Protein AF-A0A1Q3SX29-F1 (afdb_monomer)

Structure (mmCIF, N/CA/C/O backbone):
data_AF-A0A1Q3SX29-F1
#
_entry.id   AF-A0A1Q3SX29-F1
#
loop_
_atom_site.group_PDB
_atom_site.id
_atom_site.type_symbol
_atom_site.label_atom_id
_atom_site.label_alt_id
_atom_site.label_comp_id
_atom_site.label_asym_id
_atom_site.label_entity_id
_atom_site.label_seq_id
_atom_site.pdbx_PDB_ins_code
_atom_site.Cartn_x
_atom_site.Cartn_y
_atom_site.Cartn_z
_atom_site.occupancy
_atom_site.B_iso_or_equiv
_atom_site.auth_seq_id
_atom_site.auth_comp_id
_atom_site.auth_asym_id
_atom_site.auth_atom_id
_atom_site.pdbx_PDB_model_num
ATOM 1 N N . MET A 1 1 ? -5.764 8.024 -3.941 1.00 93.50 1 MET A N 1
ATOM 2 C CA . MET A 1 1 ? -5.437 6.622 -4.250 1.00 93.50 1 MET A CA 1
ATOM 3 C C . MET A 1 1 ? -5.206 6.488 -5.747 1.00 93.50 1 MET A C 1
ATOM 5 O O . MET A 1 1 ? -5.879 7.171 -6.509 1.00 93.50 1 MET A O 1
ATOM 9 N N . ASN A 1 2 ? -4.291 5.621 -6.185 1.00 95.38 2 ASN A N 1
ATOM 10 C CA . ASN A 1 2 ? -4.089 5.266 -7.591 1.00 95.38 2 ASN A CA 1
ATOM 11 C C . ASN A 1 2 ? -3.713 3.782 -7.765 1.00 95.38 2 ASN A C 1
ATOM 13 O O . ASN A 1 2 ? -3.384 3.091 -6.798 1.00 95.38 2 ASN A O 1
ATOM 17 N N . LEU A 1 3 ? -3.697 3.306 -9.015 1.00 95.75 3 LEU A N 1
ATOM 18 C CA . LEU A 1 3 ? -3.400 1.906 -9.347 1.00 95.75 3 LEU A CA 1
ATOM 19 C C . LEU A 1 3 ? -2.008 1.453 -8.877 1.00 95.75 3 LEU A C 1
ATOM 21 O O . LEU A 1 3 ? -1.835 0.300 -8.498 1.00 95.75 3 LEU A O 1
ATOM 25 N N . SER A 1 4 ? -1.010 2.344 -8.851 1.00 95.69 4 SER A N 1
ATOM 26 C CA . SER A 1 4 ? 0.333 2.010 -8.349 1.00 95.69 4 SER A CA 1
ATOM 27 C C . SER A 1 4 ? 0.335 1.739 -6.841 1.00 95.69 4 SER A C 1
ATOM 29 O O . SER A 1 4 ? 1.072 0.871 -6.373 1.00 95.69 4 SER A O 1
ATOM 31 N N . GLN A 1 5 ? -0.473 2.470 -6.069 1.00 97.06 5 GLN A N 1
ATOM 32 C CA . GLN A 1 5 ? -0.650 2.215 -4.638 1.00 97.06 5 GLN A CA 1
ATOM 33 C C . GLN A 1 5 ? -1.373 0.887 -4.404 1.00 97.06 5 GLN A C 1
ATOM 35 O O . GLN A 1 5 ? -0.908 0.103 -3.585 1.00 97.06 5 GLN A O 1
ATOM 40 N N . MET A 1 6 ? -2.435 0.601 -5.164 1.00 97.75 6 MET A N 1
ATOM 41 C CA . MET A 1 6 ? -3.185 -0.659 -5.059 1.00 97.75 6 MET A CA 1
ATOM 42 C C . MET A 1 6 ? -2.310 -1.871 -5.390 1.00 97.75 6 MET A C 1
ATOM 44 O O . MET A 1 6 ? -2.265 -2.822 -4.617 1.00 97.75 6 MET A O 1
ATOM 48 N N . ARG A 1 7 ? -1.539 -1.814 -6.486 1.00 97.19 7 ARG A N 1
ATOM 49 C CA . ARG A 1 7 ? -0.591 -2.885 -6.840 1.00 97.19 7 ARG A CA 1
ATOM 50 C C . ARG A 1 7 ? 0.448 -3.100 -5.744 1.00 97.19 7 ARG A C 1
ATOM 52 O O . ARG A 1 7 ? 0.713 -4.234 -5.377 1.00 97.19 7 ARG A O 1
ATOM 59 N N . MET A 1 8 ? 1.007 -2.022 -5.189 1.00 97.81 8 MET A N 1
ATOM 60 C CA . MET A 1 8 ? 1.980 -2.152 -4.105 1.00 97.81 8 MET A CA 1
ATOM 61 C C . MET A 1 8 ? 1.368 -2.742 -2.832 1.00 97.81 8 MET A C 1
ATOM 63 O O . MET A 1 8 ? 2.016 -3.551 -2.182 1.00 97.81 8 MET A O 1
ATOM 67 N 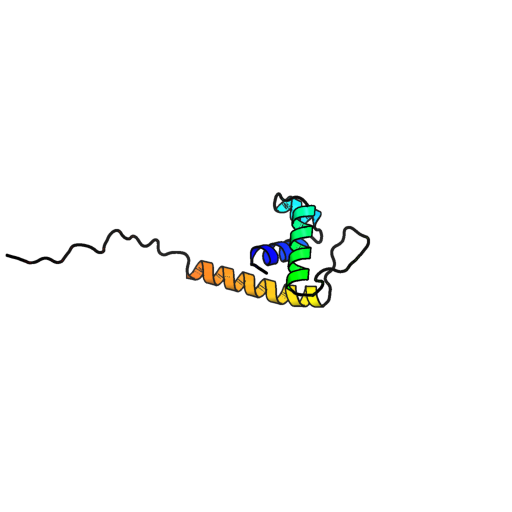N . PHE A 1 9 ? 0.127 -2.386 -2.499 1.00 98.19 9 PHE A N 1
ATOM 68 C CA . PHE A 1 9 ? -0.599 -2.999 -1.390 1.00 98.19 9 PHE A CA 1
ATOM 69 C C . PHE A 1 9 ? -0.758 -4.516 -1.592 1.00 98.19 9 PHE A C 1
ATOM 71 O O . PHE A 1 9 ? -0.377 -5.279 -0.707 1.00 98.19 9 PHE A O 1
ATOM 78 N N . LEU A 1 10 ? -1.208 -4.961 -2.774 1.00 97.88 10 LEU A N 1
ATOM 79 C CA . LEU A 1 10 ? -1.302 -6.390 -3.113 1.00 97.88 10 LEU A CA 1
ATOM 80 C C . LEU A 1 10 ? 0.046 -7.109 -2.972 1.00 97.88 10 LEU A C 1
ATOM 82 O O . LEU A 1 10 ? 0.101 -8.216 -2.447 1.00 97.88 10 LEU A O 1
ATOM 86 N N . GLU A 1 11 ? 1.137 -6.485 -3.411 1.00 97.38 11 GLU A N 1
ATOM 87 C CA . GLU A 1 11 ? 2.475 -7.074 -3.316 1.00 97.38 11 GLU A CA 1
ATOM 88 C C . GLU A 1 11 ? 2.949 -7.181 -1.859 1.00 97.38 11 GLU A C 1
ATOM 90 O O . GLU A 1 11 ? 3.505 -8.204 -1.465 1.00 97.38 11 GLU A O 1
ATOM 95 N N . VAL A 1 12 ? 2.668 -6.178 -1.023 1.00 96.56 12 VAL A N 1
ATOM 96 C CA . VAL A 1 12 ? 2.951 -6.239 0.422 1.00 96.56 12 VAL A CA 1
ATOM 97 C C . VAL A 1 12 ? 2.170 -7.370 1.091 1.00 96.56 12 VAL A C 1
ATOM 99 O O . VAL A 1 12 ? 2.752 -8.112 1.882 1.00 96.56 12 VAL A O 1
ATOM 102 N N . VAL A 1 13 ? 0.892 -7.546 0.744 1.00 96.50 13 VAL A N 1
ATOM 103 C CA . VAL A 1 13 ? 0.067 -8.663 1.233 1.00 96.50 13 VAL A CA 1
ATOM 104 C C . VAL A 1 13 ? 0.630 -10.002 0.761 1.00 96.50 13 VAL A C 1
ATOM 106 O O . VAL A 1 13 ? 0.812 -10.911 1.566 1.00 96.50 13 VAL A O 1
ATOM 109 N N . ARG A 1 14 ? 0.973 -10.113 -0.527 1.00 95.94 14 ARG A N 1
ATOM 110 C CA . ARG A 1 14 ? 1.501 -11.334 -1.146 1.00 95.94 14 ARG A CA 1
ATOM 111 C C . ARG A 1 14 ? 2.791 -11.820 -0.491 1.00 95.94 14 ARG A C 1
ATOM 113 O O . ARG A 1 14 ? 2.948 -13.021 -0.289 1.00 95.94 14 ARG A O 1
ATOM 120 N N . TYR A 1 15 ? 3.719 -10.914 -0.188 1.00 94.75 15 TYR A N 1
ATOM 121 C CA . TYR A 1 15 ? 4.987 -11.278 0.453 1.00 94.75 15 TYR A CA 1
ATOM 122 C C . TYR A 1 15 ? 4.918 -11.287 1.984 1.00 94.75 15 TYR A C 1
ATOM 124 O O . TYR A 1 15 ? 5.862 -11.741 2.627 1.00 94.75 15 TYR A O 1
ATOM 132 N N . GLY A 1 16 ? 3.851 -10.751 2.584 1.00 93.00 16 GLY A N 1
ATOM 133 C CA . GLY A 1 16 ? 3.707 -10.629 4.037 1.00 93.00 16 GLY A CA 1
ATOM 134 C C . GLY A 1 16 ? 4.756 -9.727 4.703 1.00 93.00 16 GLY A C 1
ATOM 135 O O . GLY A 1 16 ? 4.925 -9.780 5.921 1.00 93.00 16 GLY A O 1
ATOM 136 N N . SER A 1 17 ? 5.484 -8.921 3.922 1.00 92.06 17 SER A N 1
ATOM 137 C CA . SER A 1 17 ? 6.599 -8.093 4.389 1.00 92.06 17 SER A CA 1
ATOM 138 C C . SER A 1 17 ? 6.822 -6.884 3.483 1.00 92.06 17 SER A C 1
ATOM 140 O O . SER A 1 17 ? 6.977 -7.008 2.266 1.00 92.06 17 SER A O 1
ATOM 142 N N . LEU A 1 18 ? 6.919 -5.701 4.098 1.00 92.75 18 LEU A N 1
ATOM 143 C CA . LEU A 1 18 ? 7.277 -4.453 3.413 1.00 92.75 18 LEU A CA 1
ATOM 144 C C . LEU A 1 18 ? 8.688 -4.513 2.814 1.00 92.75 18 LEU A C 1
ATOM 146 O O . LEU A 1 18 ? 8.917 -3.979 1.731 1.00 92.75 18 LEU A O 1
ATOM 150 N N . SER A 1 19 ? 9.631 -5.155 3.510 1.00 93.50 19 SER A N 1
ATOM 151 C CA . SER A 1 19 ? 11.023 -5.271 3.060 1.00 93.50 19 SER A CA 1
ATOM 152 C C . SER A 1 19 ? 11.152 -6.217 1.872 1.00 93.50 19 SER A C 1
ATOM 154 O O . SER A 1 19 ? 11.856 -5.903 0.913 1.00 93.50 19 SER A O 1
ATOM 156 N N . GLU A 1 20 ? 10.431 -7.339 1.899 1.00 94.56 20 GLU A N 1
ATOM 157 C CA . GLU A 1 20 ? 10.412 -8.280 0.778 1.00 94.56 20 GLU A CA 1
ATOM 158 C C . GLU A 1 20 ? 9.739 -7.652 -0.445 1.00 94.56 20 GLU A C 1
ATOM 160 O O . GLU A 1 20 ? 10.320 -7.668 -1.527 1.00 94.56 20 GLU A O 1
ATOM 165 N N . ALA A 1 21 ? 8.582 -7.001 -0.275 1.00 95.00 21 ALA A N 1
ATOM 166 C CA . ALA A 1 21 ? 7.919 -6.276 -1.360 1.00 95.00 21 ALA A CA 1
ATOM 167 C C . ALA A 1 21 ? 8.816 -5.185 -1.964 1.00 95.00 21 ALA A C 1
ATOM 169 O O . ALA A 1 21 ? 8.912 -5.058 -3.183 1.00 95.00 21 ALA A O 1
ATOM 170 N N . ALA A 1 22 ? 9.536 -4.435 -1.127 1.00 95.81 22 ALA A N 1
ATOM 171 C CA . ALA A 1 22 ? 10.496 -3.445 -1.598 1.00 95.81 22 ALA A CA 1
ATOM 172 C C . ALA A 1 22 ? 11.613 -4.084 -2.436 1.00 95.81 22 ALA A C 1
ATOM 174 O O . ALA A 1 22 ? 11.887 -3.616 -3.541 1.00 95.81 22 ALA A O 1
ATOM 175 N N . ARG A 1 23 ? 12.201 -5.192 -1.962 1.00 96.50 23 ARG A N 1
ATOM 176 C CA . ARG A 1 23 ? 13.267 -5.912 -2.676 1.00 96.50 23 ARG A CA 1
ATOM 177 C C . ARG A 1 23 ? 12.808 -6.403 -4.049 1.00 96.50 23 ARG A C 1
ATOM 179 O O . ARG A 1 23 ? 13.529 -6.221 -5.026 1.00 96.50 23 ARG A O 1
ATOM 186 N N . GLN A 1 24 ? 11.611 -6.982 -4.134 1.00 97.12 24 GLN A N 1
ATOM 187 C CA . GLN A 1 24 ? 11.072 -7.531 -5.386 1.00 97.12 24 GLN A CA 1
ATOM 188 C C . GLN A 1 24 ? 10.782 -6.448 -6.433 1.00 97.12 24 GLN A C 1
ATOM 190 O O . GLN A 1 24 ? 10.878 -6.704 -7.629 1.00 97.12 24 GLN A O 1
ATOM 195 N N . HIS A 1 25 ? 10.501 -5.221 -5.990 1.00 95.38 25 HIS A N 1
ATOM 196 C CA . HIS A 1 25 ? 10.206 -4.079 -6.862 1.00 95.38 25 HIS A CA 1
ATOM 197 C C . HIS A 1 25 ? 11.385 -3.105 -7.022 1.00 95.38 25 HIS A C 1
ATOM 199 O O . HIS A 1 25 ? 11.192 -1.999 -7.518 1.00 95.38 25 HIS A O 1
ATOM 205 N N . GLN A 1 26 ? 12.596 -3.486 -6.587 1.00 96.81 26 GLN A N 1
ATOM 206 C CA . GLN A 1 26 ? 13.796 -2.630 -6.567 1.00 96.81 26 GLN A CA 1
ATOM 207 C C . GLN A 1 26 ? 13.567 -1.255 -5.905 1.00 96.81 26 GLN A C 1
ATOM 209 O O . GLN A 1 26 ? 14.115 -0.231 -6.313 1.00 96.81 26 GLN A O 1
ATOM 214 N N . LEU A 1 27 ? 12.749 -1.230 -4.854 1.00 96.25 27 LEU A N 1
ATOM 215 C CA . LEU A 1 27 ? 12.484 -0.055 -4.033 1.00 96.25 27 LEU A CA 1
ATOM 216 C C . LEU A 1 27 ? 13.179 -0.184 -2.678 1.00 96.25 27 LEU A C 1
ATOM 218 O O . LEU A 1 27 ? 13.557 -1.264 -2.230 1.00 96.25 27 LEU A O 1
ATOM 222 N N . THR A 1 28 ? 13.301 0.939 -1.976 1.00 97.38 28 THR A N 1
ATOM 223 C CA . THR A 1 28 ? 13.692 0.922 -0.565 1.00 97.38 28 THR A CA 1
ATOM 224 C C . THR A 1 28 ? 12.466 0.652 0.309 1.00 97.38 28 THR A C 1
ATOM 226 O O . THR A 1 28 ? 11.367 1.132 0.014 1.00 97.38 28 THR A O 1
ATOM 229 N N . GLN A 1 29 ? 12.637 -0.071 1.419 1.00 95.25 29 GLN A N 1
ATOM 230 C CA . GLN A 1 29 ? 11.550 -0.312 2.378 1.00 95.25 29 GLN A CA 1
ATOM 231 C C . GLN A 1 29 ? 10.870 1.000 2.829 1.00 95.25 29 GLN A C 1
ATOM 233 O O . GLN A 1 29 ? 9.643 1.066 2.753 1.00 95.25 29 GLN A O 1
ATOM 238 N N . PRO A 1 30 ? 11.589 2.094 3.181 1.00 96.25 30 PRO A N 1
ATOM 239 C CA . PRO A 1 30 ? 10.940 3.360 3.526 1.00 96.25 30 PRO A CA 1
ATOM 240 C C . PRO A 1 30 ? 10.067 3.939 2.406 1.00 96.25 30 PRO A C 1
ATOM 242 O O . PRO A 1 30 ? 9.081 4.617 2.692 1.00 96.25 30 PRO A O 1
ATOM 245 N N . ALA A 1 31 ? 10.401 3.702 1.132 1.00 96.88 31 ALA A N 1
ATOM 246 C CA . ALA A 1 31 ? 9.569 4.146 0.016 1.00 96.88 31 ALA A CA 1
ATOM 247 C C . ALA A 1 31 ? 8.240 3.379 -0.041 1.00 96.88 31 ALA A C 1
ATOM 249 O O . ALA A 1 31 ? 7.192 4.002 -0.219 1.00 96.88 31 ALA A O 1
ATOM 250 N N . VAL A 1 32 ? 8.274 2.058 0.164 1.00 96.19 32 VAL A N 1
ATOM 251 C CA . VAL A 1 32 ? 7.066 1.222 0.238 1.00 96.19 32 VAL A CA 1
ATOM 252 C C . VAL A 1 32 ? 6.227 1.599 1.459 1.00 96.19 32 VAL A C 1
ATOM 254 O O . VAL A 1 32 ? 5.041 1.884 1.301 1.00 96.19 32 VAL A O 1
ATOM 257 N N . THR A 1 33 ? 6.837 1.732 2.641 1.00 95.38 33 THR A N 1
ATOM 258 C CA . THR A 1 33 ? 6.146 2.162 3.868 1.00 95.38 33 THR A CA 1
ATOM 259 C C . THR A 1 33 ? 5.440 3.502 3.680 1.00 95.38 33 THR A C 1
ATOM 261 O O . THR A 1 33 ? 4.247 3.609 3.948 1.00 95.38 33 THR A O 1
ATOM 264 N N . ARG A 1 34 ? 6.127 4.522 3.142 1.00 96.44 34 ARG A N 1
ATOM 265 C CA . ARG A 1 34 ? 5.506 5.832 2.871 1.00 96.44 34 ARG A CA 1
ATOM 266 C C . ARG A 1 34 ? 4.358 5.738 1.868 1.00 96.44 34 ARG A C 1
ATOM 268 O O . ARG A 1 34 ? 3.384 6.477 1.988 1.00 96.44 34 ARG A O 1
ATOM 275 N N . LYS A 1 35 ? 4.468 4.860 0.865 1.00 97.25 35 LYS A N 1
ATOM 276 C CA . LYS A 1 35 ? 3.399 4.635 -0.117 1.00 97.25 35 LYS A CA 1
ATOM 277 C C . LYS A 1 35 ? 2.163 4.012 0.547 1.00 97.25 35 LYS A C 1
ATOM 279 O O . LYS A 1 35 ? 1.061 4.467 0.247 1.00 97.25 35 LYS A O 1
ATOM 284 N N . MET A 1 36 ? 2.344 3.046 1.452 1.00 96.75 36 MET A N 1
ATOM 285 C CA . MET A 1 36 ? 1.257 2.418 2.220 1.00 96.75 36 MET A CA 1
ATOM 286 C C . MET A 1 36 ? 0.614 3.394 3.207 1.00 96.75 36 MET A C 1
ATOM 288 O O . MET A 1 36 ? -0.592 3.589 3.155 1.00 96.75 36 MET A O 1
ATOM 292 N N . GLN A 1 37 ? 1.412 4.126 3.986 1.00 96.19 37 GLN A N 1
ATOM 293 C CA . GLN A 1 37 ? 0.904 5.154 4.903 1.00 96.19 37 GLN A CA 1
ATOM 294 C C . GLN A 1 37 ? 0.106 6.242 4.177 1.00 96.19 37 GLN A C 1
ATOM 296 O O . GLN A 1 37 ? -0.897 6.741 4.681 1.00 96.19 37 GLN A O 1
ATOM 301 N N . ARG A 1 38 ? 0.544 6.635 2.973 1.00 97.88 38 ARG A N 1
ATOM 302 C CA . ARG A 1 38 ? -0.205 7.586 2.146 1.00 97.88 38 ARG A CA 1
ATOM 303 C C . ARG A 1 38 ? -1.533 6.998 1.678 1.00 97.88 38 ARG A C 1
ATOM 305 O O . ARG A 1 38 ? -2.523 7.717 1.689 1.00 97.88 38 ARG A O 1
ATOM 312 N N . LEU A 1 39 ? -1.546 5.729 1.269 1.00 98.06 39 LEU A N 1
ATOM 313 C CA . LEU A 1 39 ? -2.771 5.037 0.873 1.00 98.06 39 LEU A CA 1
ATOM 314 C C . LEU A 1 39 ? -3.772 4.991 2.038 1.00 98.06 39 LEU A C 1
ATOM 316 O O . LEU A 1 39 ? -4.899 5.438 1.872 1.00 98.06 39 LEU A O 1
ATOM 320 N N . GLU A 1 40 ? -3.338 4.551 3.218 1.00 97.56 40 GLU A N 1
ATOM 321 C CA . GLU A 1 40 ? -4.153 4.523 4.443 1.00 97.56 40 GLU A CA 1
ATOM 322 C C . GLU A 1 40 ? -4.696 5.913 4.799 1.00 97.56 40 GLU A C 1
ATOM 324 O O . GLU A 1 40 ? -5.889 6.085 5.044 1.00 97.56 40 GLU A O 1
ATOM 329 N N . LYS A 1 41 ? -3.843 6.945 4.733 1.00 97.62 41 LYS A N 1
ATOM 330 C CA . LYS A 1 41 ? -4.246 8.336 4.982 1.00 97.62 41 LYS A CA 1
ATOM 331 C C . LYS A 1 41 ? -5.302 8.832 3.993 1.00 97.62 41 LYS A C 1
ATOM 333 O O . LYS A 1 41 ? -6.220 9.536 4.395 1.00 97.62 41 LYS A O 1
ATOM 338 N N . GLU A 1 42 ? -5.152 8.517 2.710 1.00 97.56 42 GLU A N 1
ATOM 339 C CA . GLU A 1 42 ? -6.111 8.912 1.671 1.00 97.56 42 GLU A CA 1
ATOM 340 C C . GLU A 1 42 ? -7.453 8.1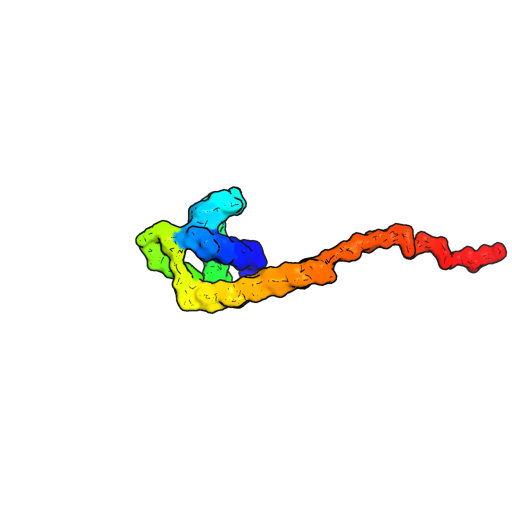84 1.812 1.00 97.56 42 GLU A C 1
ATOM 342 O O . GLU A 1 42 ? -8.481 8.752 1.458 1.00 97.56 42 GLU A O 1
ATOM 347 N N . LEU A 1 43 ? -7.444 6.953 2.330 1.00 96.81 43 LEU A N 1
ATOM 348 C CA . LEU A 1 43 ? -8.650 6.163 2.591 1.00 96.81 43 LEU A CA 1
ATOM 349 C C . LEU A 1 43 ? -9.295 6.490 3.947 1.00 96.81 43 LEU A C 1
ATOM 351 O O . LEU A 1 43 ? -10.459 6.166 4.158 1.00 96.81 43 LEU A O 1
ATOM 355 N N . GLY A 1 44 ? -8.561 7.130 4.861 1.00 97.31 44 GLY A N 1
ATOM 356 C CA . GLY A 1 44 ? -9.034 7.417 6.216 1.00 97.31 44 GLY A CA 1
ATOM 357 C C . GLY A 1 44 ? -9.165 6.167 7.093 1.00 97.31 44 GLY A C 1
ATOM 358 O O . GLY A 1 44 ? -9.920 6.186 8.062 1.00 97.31 44 GLY A O 1
ATOM 359 N N . MET A 1 45 ? -8.451 5.088 6.758 1.00 96.00 45 MET A N 1
ATOM 360 C CA . MET A 1 45 ? -8.503 3.811 7.473 1.00 96.00 45 MET A CA 1
ATOM 361 C C . MET A 1 45 ? -7.137 3.127 7.497 1.00 96.00 45 MET A C 1
ATOM 363 O O . MET A 1 45 ? -6.318 3.319 6.599 1.00 96.00 45 MET A O 1
ATOM 367 N N . GLU A 1 46 ? -6.907 2.309 8.519 1.00 96.56 46 GLU A N 1
ATOM 368 C CA . GLU A 1 46 ? -5.716 1.463 8.619 1.00 96.56 46 GLU A CA 1
ATOM 369 C C . GLU A 1 46 ? -5.961 0.164 7.859 1.00 96.56 46 GLU A C 1
ATOM 371 O O . GLU A 1 46 ? -6.979 -0.497 8.069 1.00 96.56 46 GLU A O 1
ATOM 376 N N . LEU A 1 47 ? -5.044 -0.195 6.966 1.00 96.88 47 LEU A N 1
ATOM 377 C CA . LEU A 1 47 ? -5.100 -1.429 6.185 1.00 96.88 47 LEU A CA 1
ATOM 378 C C . LEU A 1 47 ? -4.279 -2.533 6.852 1.00 96.88 47 LEU A C 1
ATOM 380 O O . LEU A 1 47 ? -4.590 -3.713 6.694 1.00 96.88 47 LEU A O 1
ATOM 384 N N . PHE A 1 48 ? -3.245 -2.156 7.602 1.00 95.56 48 PHE A N 1
ATOM 385 C CA . PHE A 1 48 ? -2.360 -3.083 8.295 1.00 95.56 48 PHE A CA 1
ATOM 386 C C . PHE A 1 48 ? -2.472 -2.944 9.814 1.00 95.56 48 PHE A C 1
ATOM 388 O O . PHE A 1 48 ? -2.595 -1.840 10.341 1.00 95.56 48 PHE A O 1
ATOM 395 N N . GLU A 1 49 ? -2.404 -4.065 10.531 1.00 92.62 49 GLU A N 1
ATOM 396 C CA . GLU A 1 49 ? -2.348 -4.053 11.993 1.00 92.62 49 GLU A CA 1
ATOM 397 C C . GLU A 1 49 ? -1.044 -3.401 12.479 1.00 92.62 49 GLU A C 1
ATOM 399 O O . GLU A 1 49 ? 0.047 -3.666 11.964 1.00 92.62 49 GLU A O 1
ATOM 404 N N . ARG A 1 50 ? -1.142 -2.574 13.524 1.00 82.50 50 ARG A N 1
ATOM 405 C CA . ARG A 1 50 ? 0.024 -2.020 14.220 1.00 82.50 50 ARG A CA 1
ATOM 406 C C . ARG A 1 50 ? 0.595 -3.090 15.151 1.00 82.50 50 ARG A C 1
ATOM 408 O O . ARG A 1 50 ? -0.028 -3.417 16.156 1.00 82.50 50 ARG A O 1
ATOM 415 N N . GLY A 1 51 ? 1.773 -3.625 14.840 1.00 68.81 51 GLY A N 1
ATOM 416 C CA . GLY A 1 51 ? 2.401 -4.669 15.651 1.00 68.81 51 GLY A CA 1
ATOM 417 C C . GLY A 1 51 ? 3.920 -4.571 15.708 1.00 68.81 51 GLY A C 1
ATOM 418 O O . GLY A 1 51 ? 4.571 -4.115 14.769 1.00 68.81 51 GLY A O 1
ATOM 419 N N . GLU A 1 52 ? 4.484 -5.025 16.826 1.00 54.03 52 GLU A N 1
ATOM 420 C CA . GLU A 1 52 ? 5.920 -5.248 16.982 1.00 54.03 52 GLU A CA 1
ATOM 421 C C . GLU A 1 52 ? 6.291 -6.570 16.303 1.00 54.03 52 GLU A C 1
ATOM 423 O O . GLU A 1 52 ? 6.074 -7.658 16.832 1.00 54.03 52 GLU A O 1
ATOM 428 N N . GLY A 1 53 ? 6.807 -6.487 15.080 1.00 58.38 53 GLY A N 1
ATOM 429 C CA . GLY A 1 53 ? 7.245 -7.656 14.328 1.00 58.38 53 GLY A CA 1
ATOM 430 C C . GLY A 1 53 ? 7.335 -7.388 12.832 1.00 58.38 53 GLY A C 1
ATOM 431 O O . GLY A 1 53 ? 6.687 -6.497 12.297 1.00 58.38 53 GLY A O 1
ATOM 432 N N . HIS A 1 54 ? 8.142 -8.185 12.133 1.00 65.69 54 HIS A N 1
ATOM 433 C CA . HIS A 1 54 ? 8.311 -8.093 10.677 1.00 65.69 54 HIS A CA 1
ATOM 434 C C . HIS A 1 54 ? 7.108 -8.634 9.884 1.00 65.69 54 HIS A C 1
ATOM 436 O O . HIS A 1 54 ? 7.137 -8.619 8.654 1.00 65.69 54 HIS A O 1
ATOM 442 N N . GLN A 1 55 ? 6.084 -9.152 10.567 1.00 78.31 55 GLN A N 1
ATOM 443 C CA . GLN A 1 55 ? 4.968 -9.840 9.938 1.00 78.31 55 GLN A CA 1
ATOM 444 C C . GLN A 1 55 ? 3.810 -8.880 9.688 1.00 78.31 55 GLN A C 1
ATOM 446 O O . GLN A 1 55 ? 3.248 -8.308 10.619 1.00 78.31 55 GLN A O 1
ATOM 451 N N . ILE A 1 56 ? 3.446 -8.736 8.418 1.00 89.06 56 ILE A N 1
ATOM 452 C CA . ILE A 1 56 ? 2.294 -7.946 8.007 1.00 89.06 56 ILE A CA 1
ATOM 453 C C . ILE A 1 56 ? 1.009 -8.740 8.250 1.00 89.06 56 ILE A C 1
ATOM 455 O O . ILE A 1 56 ? 0.892 -9.891 7.830 1.00 89.06 56 ILE A O 1
ATOM 459 N N . LYS A 1 57 ? 0.037 -8.097 8.900 1.00 93.38 57 LYS A N 1
ATOM 460 C CA . LYS A 1 57 ? -1.339 -8.578 9.055 1.00 93.38 57 LYS A CA 1
ATOM 461 C C . LYS A 1 57 ? 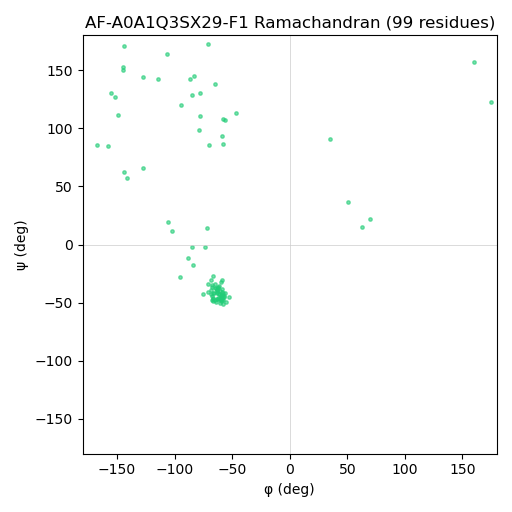-2.308 -7.496 8.603 1.00 93.38 57 LYS A C 1
ATOM 463 O O . LYS A 1 57 ? -2.026 -6.313 8.786 1.00 93.38 57 LYS A O 1
ATOM 468 N N . LEU A 1 58 ? -3.416 -7.905 7.996 1.00 96.38 58 LEU A N 1
ATOM 469 C CA . LEU A 1 58 ? -4.468 -6.993 7.558 1.00 96.38 58 LEU A CA 1
ATOM 470 C C . LEU A 1 58 ? -5.453 -6.731 8.691 1.00 96.38 58 LEU A C 1
ATOM 472 O O . LEU A 1 58 ? -5.811 -7.644 9.430 1.00 96.38 58 LEU A O 1
ATOM 476 N N . THR A 1 59 ? -5.929 -5.494 8.780 1.00 97.25 59 THR A N 1
ATOM 477 C CA . THR A 1 59 ? -7.136 -5.174 9.550 1.00 97.25 59 THR A CA 1
ATOM 478 C C . THR A 1 59 ? -8.376 -5.725 8.833 1.00 97.25 59 THR A C 1
ATOM 480 O O . THR A 1 59 ? -8.302 -6.151 7.677 1.00 97.25 59 THR A O 1
ATOM 483 N N . ALA A 1 60 ? -9.549 -5.651 9.470 1.00 97.44 60 ALA A N 1
ATOM 484 C CA . ALA A 1 60 ? -10.815 -5.952 8.794 1.00 97.44 60 ALA A CA 1
ATOM 485 C C . ALA A 1 60 ? -11.014 -5.069 7.546 1.00 97.44 60 ALA A C 1
ATOM 487 O O . ALA A 1 60 ? -11.321 -5.573 6.470 1.00 97.44 60 ALA A O 1
ATOM 488 N N . GLN A 1 61 ? -10.729 -3.766 7.656 1.00 97.75 61 GLN A N 1
ATOM 489 C CA . GLN A 1 61 ? -10.786 -2.837 6.524 1.00 97.75 61 GLN A CA 1
ATOM 490 C C . GLN A 1 61 ? -9.736 -3.163 5.454 1.00 97.75 61 GLN A C 1
ATOM 492 O O . GLN A 1 61 ? -9.985 -2.983 4.264 1.00 97.75 61 GLN A O 1
ATOM 497 N N . GLY A 1 62 ? -8.561 -3.648 5.863 1.00 98.00 62 GLY A N 1
ATOM 498 C CA . GLY A 1 62 ? -7.513 -4.127 4.969 1.00 98.00 62 GLY A CA 1
ATOM 499 C C . GLY A 1 62 ? -7.944 -5.335 4.147 1.00 98.00 62 GLY A C 1
ATOM 500 O O . GLY A 1 62 ? -7.662 -5.389 2.950 1.00 98.00 62 GLY A O 1
ATOM 501 N N . GLN A 1 63 ? -8.658 -6.274 4.771 1.00 98.25 63 GLN A N 1
ATOM 502 C CA . GLN A 1 63 ? -9.218 -7.438 4.092 1.00 98.25 63 GLN A CA 1
ATOM 503 C C . GLN A 1 63 ? -10.318 -7.034 3.103 1.00 98.25 63 GLN A C 1
ATOM 505 O O . GLN A 1 63 ? -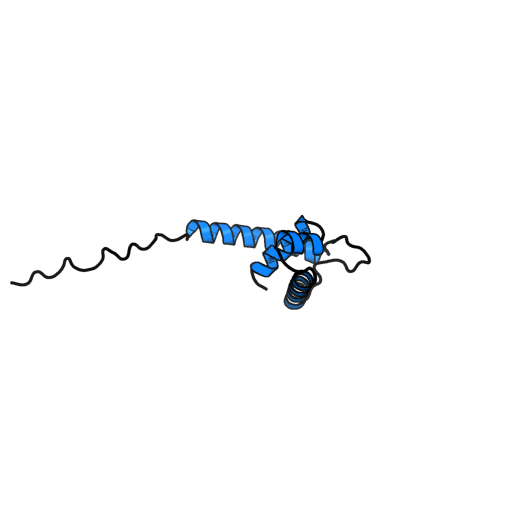10.261 -7.433 1.941 1.00 98.25 63 GLN A O 1
ATOM 510 N N . ASP A 1 64 ? -11.251 -6.173 3.516 1.00 98.12 64 ASP A N 1
ATOM 511 C CA . ASP A 1 64 ? -12.290 -5.649 2.622 1.00 98.12 64 ASP A CA 1
ATOM 512 C C . ASP A 1 64 ? -11.664 -4.913 1.425 1.00 98.12 64 ASP A C 1
ATOM 514 O O . ASP A 1 64 ? -12.040 -5.119 0.268 1.00 98.12 64 ASP A O 1
ATOM 518 N N . PHE A 1 65 ? -10.654 -4.075 1.681 1.00 98.31 65 PHE A N 1
ATOM 519 C CA . PHE A 1 65 ? -9.944 -3.346 0.635 1.00 98.31 65 PHE A CA 1
ATOM 520 C C . PHE A 1 65 ? -9.220 -4.277 -0.341 1.00 98.31 65 PHE A C 1
ATOM 522 O O . PHE A 1 65 ? -9.227 -4.008 -1.543 1.00 98.31 65 PHE A O 1
ATOM 529 N N . LEU A 1 66 ? -8.619 -5.371 0.139 1.00 98.31 66 LEU A N 1
ATOM 530 C CA . LEU A 1 66 ? -7.982 -6.376 -0.711 1.00 98.31 66 LEU A CA 1
ATOM 531 C C . LEU A 1 66 ? -8.970 -6.959 -1.723 1.00 98.31 66 LEU A C 1
ATOM 533 O O . LEU A 1 66 ? -8.669 -6.989 -2.919 1.00 98.31 66 LEU A O 1
ATOM 537 N N . ASP A 1 67 ? -10.157 -7.346 -1.264 1.00 98.00 67 ASP A N 1
ATOM 538 C CA . ASP A 1 67 ? -11.177 -7.969 -2.106 1.00 98.00 67 ASP A CA 1
ATOM 539 C C . ASP A 1 67 ? -11.654 -7.033 -3.228 1.00 98.00 67 ASP A C 1
ATOM 541 O O . ASP A 1 67 ? -11.899 -7.475 -4.356 1.00 98.00 67 ASP A O 1
ATOM 545 N N . PHE A 1 68 ? -11.758 -5.728 -2.956 1.00 97.88 68 PHE A N 1
ATOM 546 C CA . PHE A 1 68 ? -12.061 -4.727 -3.983 1.00 97.88 68 PHE A CA 1
ATOM 547 C C . PHE A 1 68 ? -10.863 -4.431 -4.886 1.00 97.88 68 PHE A C 1
ATOM 549 O O . PHE A 1 68 ? -11.018 -4.336 -6.105 1.00 97.88 68 PHE A O 1
AT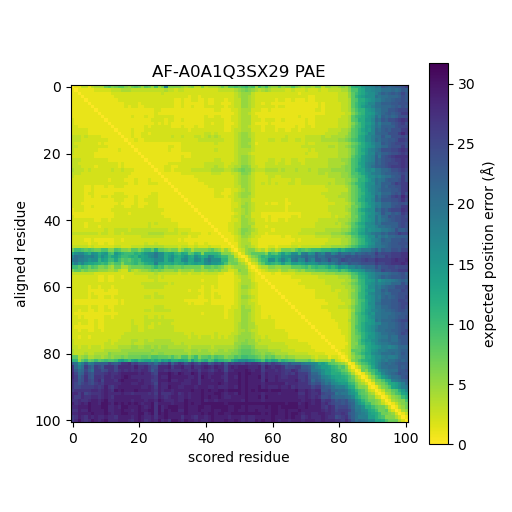OM 556 N N . ALA A 1 69 ? -9.663 -4.298 -4.318 1.00 97.94 69 ALA A N 1
ATOM 557 C CA . ALA A 1 69 ? -8.470 -3.928 -5.067 1.00 97.94 69 ALA A CA 1
ATOM 558 C C . ALA A 1 69 ? -8.090 -4.978 -6.117 1.00 97.94 69 ALA A C 1
ATOM 560 O O . ALA A 1 69 ? -7.697 -4.611 -7.226 1.00 97.94 69 ALA A O 1
ATOM 561 N N . VAL A 1 70 ? -8.260 -6.265 -5.799 1.00 98.12 70 VAL A N 1
ATOM 562 C CA . VAL A 1 70 ? -8.063 -7.370 -6.749 1.00 98.12 70 VAL A CA 1
ATOM 563 C C . VAL A 1 70 ? -9.004 -7.238 -7.948 1.00 98.12 70 VAL A C 1
ATOM 565 O O . VAL A 1 70 ? -8.544 -7.318 -9.086 1.00 98.12 70 VAL A O 1
ATOM 568 N N . LYS A 1 71 ? -10.296 -6.971 -7.714 1.00 97.94 71 LYS A N 1
ATOM 569 C CA . LYS A 1 71 ? -11.300 -6.821 -8.783 1.00 97.94 71 LYS A CA 1
ATOM 570 C C . LYS A 1 71 ? -10.994 -5.621 -9.675 1.00 97.94 71 LYS A C 1
ATOM 572 O O . LYS A 1 71 ? -10.881 -5.773 -10.882 1.00 97.94 71 LYS A O 1
ATOM 577 N N . VAL A 1 72 ? -10.740 -4.457 -9.076 1.00 97.56 72 VAL A N 1
ATOM 578 C CA . VAL A 1 72 ? -10.426 -3.226 -9.822 1.00 97.56 72 VAL A CA 1
ATOM 579 C C . VAL A 1 72 ? -9.186 -3.395 -10.702 1.00 97.56 72 VAL A C 1
ATOM 581 O O . VAL A 1 72 ? -9.162 -2.916 -11.834 1.00 97.56 72 VAL A O 1
ATOM 584 N N . LEU A 1 73 ? -8.139 -4.061 -10.207 1.00 96.94 73 LEU A N 1
ATOM 585 C CA . LEU A 1 73 ? -6.927 -4.290 -10.994 1.00 96.94 73 LEU A CA 1
ATOM 586 C C . LEU A 1 73 ? -7.139 -5.306 -12.121 1.00 96.94 73 LEU A C 1
ATOM 588 O O . LEU A 1 73 ? -6.530 -5.145 -13.180 1.00 96.94 73 LEU A O 1
ATOM 592 N N . ALA A 1 74 ? -7.991 -6.312 -11.909 1.00 96.31 74 ALA A N 1
ATOM 593 C CA . ALA A 1 74 ? -8.384 -7.258 -12.947 1.00 96.31 74 ALA A CA 1
ATOM 594 C C . ALA A 1 74 ? -9.204 -6.567 -14.046 1.00 96.31 74 ALA A C 1
ATOM 596 O O . ALA A 1 74 ? -8.850 -6.672 -15.218 1.00 96.31 74 ALA A O 1
ATOM 597 N N . ASP A 1 75 ? -10.218 -5.786 -13.671 1.00 96.31 75 ASP A N 1
ATOM 598 C CA . ASP A 1 75 ? -11.044 -5.018 -14.610 1.00 96.31 75 ASP A CA 1
ATOM 599 C C . ASP A 1 75 ? -10.196 -4.011 -15.394 1.00 96.31 75 ASP A C 1
ATOM 601 O O . ASP A 1 75 ? -10.344 -3.863 -16.605 1.00 96.31 75 ASP A O 1
ATOM 605 N N . TYR A 1 76 ? -9.243 -3.354 -14.725 1.00 95.25 76 TYR A N 1
ATOM 606 C CA . TYR A 1 76 ? -8.302 -2.465 -15.396 1.00 95.25 76 TYR A CA 1
ATOM 607 C C . TYR A 1 76 ? -7.408 -3.213 -16.398 1.00 95.25 76 TYR A C 1
ATOM 609 O O . TYR A 1 76 ? -7.165 -2.690 -17.482 1.00 95.25 76 TYR A O 1
ATOM 617 N N . SER A 1 77 ? -6.944 -4.428 -16.079 1.00 92.94 77 SER A N 1
ATOM 618 C CA . SER A 1 77 ? -6.187 -5.267 -17.026 1.00 92.94 77 SER A CA 1
ATOM 619 C C . SER A 1 77 ? -7.027 -5.630 -18.248 1.00 92.94 77 SER A C 1
ATOM 621 O O . SER A 1 77 ? -6.567 -5.459 -19.371 1.00 92.94 77 SER A O 1
ATOM 623 N N . GLN A 1 78 ? -8.279 -6.046 -18.041 1.00 93.69 78 GLN A N 1
ATOM 624 C CA . GLN A 1 78 ? -9.201 -6.381 -19.130 1.00 93.69 78 GLN A CA 1
ATOM 625 C C . GLN A 1 78 ? -9.501 -5.169 -20.013 1.00 93.69 78 GLN A C 1
ATOM 627 O O . GLN A 1 78 ? -9.510 -5.285 -21.236 1.00 93.69 78 GLN A O 1
ATOM 632 N N . LEU A 1 79 ? -9.708 -3.995 -19.408 1.00 92.75 79 LEU A N 1
ATOM 633 C CA . LEU A 1 79 ? -9.874 -2.743 -20.141 1.00 92.75 79 LEU A CA 1
ATOM 634 C C . LEU A 1 79 ? -8.639 -2.454 -20.995 1.00 92.75 79 LEU A C 1
ATOM 636 O O . LEU A 1 79 ? -8.780 -2.125 -22.172 1.00 92.75 79 LEU A O 1
ATOM 640 N N . GLN A 1 80 ? -7.444 -2.580 -20.406 1.00 89.44 80 GLN A N 1
ATOM 641 C CA . GLN A 1 80 ? -6.201 -2.402 -21.143 1.00 89.44 80 GLN A CA 1
ATOM 642 C C . GLN A 1 80 ? -6.141 -3.376 -22.311 1.00 89.44 80 GLN A C 1
ATOM 644 O O . GLN A 1 80 ? -5.946 -2.907 -23.415 1.00 89.44 80 GLN A O 1
ATOM 649 N N . GLU A 1 81 ? -6.362 -4.673 -22.106 1.00 89.19 81 GLU A N 1
ATOM 650 C CA . GLU A 1 81 ? -6.344 -5.706 -23.153 1.00 89.19 81 GLU A CA 1
ATOM 651 C C . GLU A 1 81 ? -7.357 -5.452 -24.276 1.00 89.19 81 GLU A C 1
ATOM 653 O O . GLU A 1 81 ? -6.996 -5.519 -25.448 1.00 89.19 81 GLU A O 1
ATOM 658 N N . HIS A 1 82 ? -8.601 -5.101 -23.944 1.00 85.69 82 HIS A N 1
ATOM 659 C CA . HIS A 1 82 ? -9.651 -4.849 -24.934 1.00 85.69 82 HIS A CA 1
ATOM 660 C C . HIS A 1 82 ? -9.374 -3.598 -25.780 1.00 85.69 82 HIS A C 1
ATOM 662 O O . HIS A 1 82 ? -9.688 -3.566 -26.967 1.00 85.69 82 HIS A O 1
ATOM 668 N N . TRP A 1 83 ? -8.774 -2.570 -25.172 1.00 85.12 83 TRP A N 1
ATOM 669 C CA . TRP A 1 83 ? -8.410 -1.313 -25.829 1.00 85.12 83 TRP A CA 1
ATOM 670 C C . TRP A 1 83 ? -6.901 -1.180 -26.089 1.00 85.12 83 TRP A C 1
ATOM 672 O O . TRP A 1 83 ? -6.428 -0.064 -26.327 1.00 85.12 83 TRP A O 1
ATOM 682 N N . GLN A 1 84 ? -6.129 -2.281 -26.096 1.00 65.31 84 GLN A N 1
ATOM 683 C CA . GLN A 1 84 ? -4.735 -2.268 -26.552 1.00 65.31 84 GLN A CA 1
ATOM 684 C C . GLN A 1 84 ? -4.725 -2.053 -28.064 1.00 65.31 84 GLN A C 1
ATOM 686 O O . GLN A 1 84 ? -4.709 -2.989 -28.853 1.00 65.31 84 GLN A O 1
ATOM 691 N N . LEU A 1 85 ? -4.772 -0.764 -28.411 1.00 62.66 85 LEU A N 1
ATOM 692 C CA . LEU A 1 85 ? -4.183 -0.108 -29.565 1.00 62.66 85 LEU A CA 1
ATOM 693 C C . LEU A 1 85 ? -4.190 -0.990 -30.814 1.00 62.66 85 LEU A C 1
ATOM 695 O O . LEU A 1 85 ? -3.191 -1.634 -31.123 1.00 62.66 85 LEU A O 1
ATOM 699 N N . VAL A 1 86 ? -5.258 -0.889 -31.615 1.00 51.88 86 VAL A N 1
ATOM 700 C CA . VAL A 1 86 ? -5.036 -0.806 -33.063 1.00 51.88 86 VAL A CA 1
ATOM 701 C C . VAL A 1 86 ? -3.924 0.239 -33.190 1.00 51.88 86 VAL A C 1
ATOM 703 O O . VAL A 1 86 ? -4.159 1.386 -32.789 1.00 51.88 86 VAL A O 1
ATOM 706 N N . PRO A 1 87 ? -2.701 -0.108 -33.635 1.00 49.22 87 PRO A N 1
ATOM 707 C CA . PRO A 1 87 ? -1.831 0.918 -34.158 1.00 49.22 87 PRO A CA 1
ATOM 708 C C . PRO A 1 87 ? -2.694 1.520 -35.250 1.00 49.22 87 PRO A C 1
ATOM 710 O O . PRO A 1 87 ? -3.003 0.835 -36.224 1.00 49.22 87 PRO A O 1
ATOM 713 N N . SER A 1 88 ? -3.211 2.728 -35.035 1.00 52.12 88 SER A N 1
ATOM 714 C 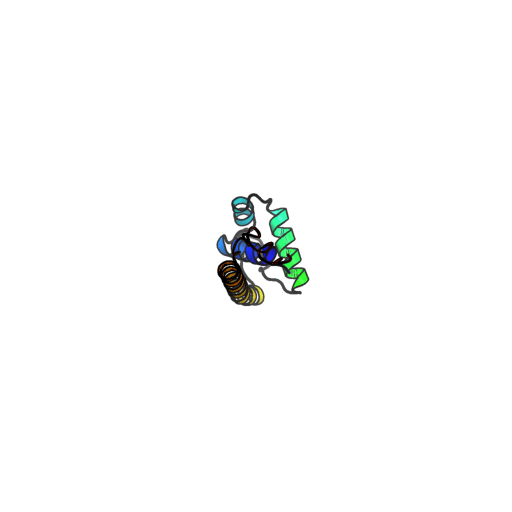CA . SER A 1 88 ? -3.741 3.506 -36.130 1.00 52.12 88 SER A CA 1
ATOM 715 C C . SER A 1 88 ? -2.547 3.647 -37.049 1.00 52.12 88 SER A C 1
ATOM 717 O O . SER A 1 88 ? -1.670 4.480 -36.833 1.00 52.12 88 SER A O 1
ATOM 719 N N . ASP A 1 89 ? -2.466 2.727 -37.999 1.00 49.62 89 ASP A N 1
ATOM 720 C CA . ASP A 1 89 ? -1.807 2.931 -39.251 1.00 49.62 89 ASP A CA 1
ATOM 721 C C . ASP A 1 89 ? -2.542 4.134 -39.831 1.00 49.62 89 ASP A C 1
ATOM 723 O O . ASP A 1 89 ? -3.574 4.028 -40.488 1.00 49.62 89 ASP A O 1
ATOM 727 N N . VAL A 1 90 ? -2.067 5.320 -39.452 1.00 57.75 90 VAL A N 1
ATOM 728 C CA . VAL A 1 90 ? -2.560 6.602 -39.951 1.00 57.75 90 VAL A CA 1
ATOM 729 C C . VAL A 1 90 ? -2.110 6.791 -41.406 1.00 57.75 90 VAL A C 1
ATOM 731 O O . VAL A 1 90 ? -2.181 7.892 -41.937 1.00 57.75 90 VAL A O 1
ATOM 734 N N . SER A 1 91 ? -1.631 5.735 -42.073 1.00 50.50 91 SER A N 1
ATOM 735 C CA . SER A 1 91 ? -1.032 5.821 -43.398 1.00 50.50 91 SER A CA 1
ATOM 736 C C . SER A 1 91 ? -2.035 5.785 -4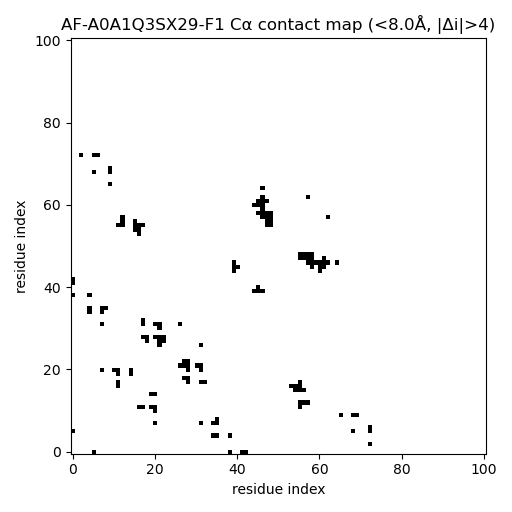4.549 1.00 50.50 91 SER A C 1
ATOM 738 O O . SER A 1 91 ? -1.594 5.893 -45.687 1.00 50.50 91 SER A O 1
ATOM 740 N N . GLN A 1 92 ? -3.351 5.648 -44.337 1.00 50.06 92 GLN A N 1
ATOM 741 C CA . GLN A 1 92 ? -4.293 5.559 -45.469 1.00 50.06 92 GLN A CA 1
ATOM 742 C C . GLN A 1 92 ? -5.622 6.301 -45.269 1.00 50.06 92 GLN A C 1
ATOM 744 O O . GLN A 1 92 ? -6.687 5.712 -45.411 1.00 50.06 92 GLN A O 1
ATOM 749 N N . THR A 1 93 ? -5.594 7.612 -45.003 1.00 52.72 93 THR A N 1
ATOM 750 C CA . THR A 1 93 ? -6.777 8.472 -45.236 1.00 52.72 93 THR A CA 1
ATOM 751 C C . THR A 1 93 ? -6.410 9.878 -45.727 1.00 52.72 93 THR A C 1
ATOM 753 O O . THR A 1 93 ? -6.693 10.853 -45.038 1.00 52.72 93 THR A O 1
ATOM 756 N N . HIS A 1 94 ? -5.771 9.984 -46.896 1.00 50.25 94 HIS A N 1
ATOM 757 C CA . HIS A 1 94 ? -5.763 11.129 -47.839 1.00 50.25 94 HIS A CA 1
ATOM 758 C C . HIS A 1 94 ? -4.755 10.747 -48.947 1.00 50.25 94 HIS A C 1
ATOM 760 O O . HIS A 1 94 ? -3.639 10.385 -48.612 1.00 50.25 94 HIS A O 1
ATOM 766 N N . GLU A 1 95 ? -5.027 10.673 -50.250 1.00 49.03 95 GLU A N 1
ATOM 767 C CA . GLU A 1 95 ? -5.970 11.389 -51.106 1.00 49.03 95 GLU A CA 1
ATOM 768 C C . GLU A 1 95 ? -6.433 10.463 -52.250 1.00 49.03 95 GLU A C 1
ATOM 770 O O . GLU A 1 95 ? -5.678 10.126 -53.158 1.00 49.03 95 GLU A O 1
ATOM 775 N N . MET A 1 96 ? -7.702 10.061 -52.230 1.00 49.22 96 MET A N 1
ATOM 776 C CA . MET A 1 96 ? -8.417 9.589 -53.419 1.00 49.22 96 MET A CA 1
ATOM 777 C C . MET A 1 96 ? -9.709 10.404 -53.501 1.00 49.22 96 MET A C 1
ATOM 779 O O . MET A 1 96 ? -10.795 9.900 -53.245 1.00 49.22 96 MET A O 1
ATOM 783 N N . SER A 1 97 ? -9.574 11.712 -53.740 1.00 52.03 97 SER A N 1
ATOM 784 C CA . SER A 1 97 ? -10.680 12.577 -54.162 1.00 52.03 97 SER A CA 1
ATOM 785 C C . SER A 1 97 ? -10.163 13.933 -54.643 1.00 52.03 97 SER A C 1
ATOM 787 O O . SER A 1 97 ? -10.175 14.907 -53.899 1.00 52.03 97 SER A O 1
ATOM 789 N N . SER A 1 98 ? -9.792 14.002 -55.915 1.00 46.19 98 SER A N 1
ATOM 790 C CA . SER A 1 98 ? -10.081 15.174 -56.747 1.00 46.19 98 SER A CA 1
ATOM 791 C C . SER A 1 98 ? -10.043 14.731 -58.206 1.00 46.19 98 SER A C 1
ATOM 793 O O . SER A 1 98 ? -9.013 14.771 -58.874 1.00 46.19 98 SER A O 1
ATOM 795 N N . LEU A 1 99 ? -11.192 14.214 -58.647 1.00 57.06 99 LEU A N 1
ATOM 796 C CA . LEU A 1 99 ? -11.695 14.473 -59.989 1.00 57.06 99 LEU A CA 1
ATOM 797 C C . LEU A 1 99 ? -11.838 15.990 -60.106 1.00 57.06 99 LEU A C 1
ATOM 799 O O . LEU A 1 99 ? -12.732 16.539 -59.476 1.00 57.06 99 LEU A O 1
ATOM 803 N N . ASP A 1 100 ? -10.969 16.629 -60.874 1.00 54.41 100 ASP A N 1
ATOM 804 C CA . ASP A 1 100 ? -11.306 17.849 -61.597 1.00 54.41 100 ASP A CA 1
ATOM 805 C C . ASP A 1 100 ? -10.432 17.925 -62.862 1.00 54.41 100 ASP A C 1
ATOM 807 O O . ASP A 1 100 ? -9.208 17.812 -62.783 1.00 54.41 100 ASP A O 1
ATOM 811 N N . GLU A 1 101 ? -11.144 18.095 -63.983 1.00 47.56 101 GLU A N 1
ATOM 812 C CA . GLU A 1 101 ? -10.753 18.318 -65.395 1.00 47.56 101 GLU A CA 1
ATOM 813 C C . GLU A 1 101 ? -10.365 17.118 -66.284 1.00 47.56 101 GLU A C 1
ATOM 815 O O . GLU A 1 101 ? -9.242 16.572 -66.197 1.00 47.56 101 GLU A O 1
#

Secondary structure (DSSP, 8-state):
--HHHHHHHHHHHHHT-HHHHHHHTT--HHHHHHHHHHHHHHHTS--B---SSS---B-HHHHHHHHHHHHHHHHHHHHHHHTS-----TTSSS-S-----

Foldseek 3Di:
DDLVLLVLLVLCVVVQALCVSCVVVVHHSVVSVVSQVVVCVVVVHHQWDDDDDRGTDGDPVVVVSNVVSVVVVVVV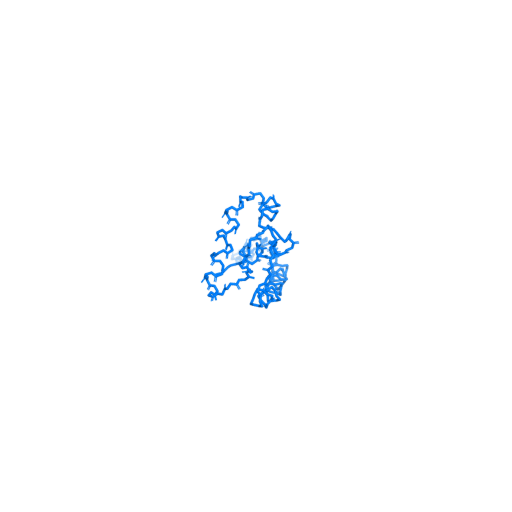VVVCVVPVDPPPPVVDDDDDDDPDD

Mean predicted aligned error: 8.91 Å

Radius of gyration: 21.92 Å; Cα contacts (8 Å, |Δi|>4): 77; chains: 1; bounding box: 26×30×82 Å

Solvent-accessible surface area (backbone atoms only — not comparable to full-atom values): 6081 Å² total; per-residue (Å²): 128,52,71,70,52,50,53,48,50,53,41,26,63,72,60,32,17,56,57,56,33,11,58,77,67,79,45,53,41,69,57,46,50,53,49,50,54,49,45,26,61,68,69,74,46,62,39,57,58,92,67,97,62,82,68,62,46,65,29,73,60,22,50,57,46,48,63,50,46,55,50,55,52,49,52,50,50,50,50,45,63,78,64,60,64,77,75,75,74,78,84,79,86,83,84,92,81,77,93,78,136

Sequence (101 aa):
MNLSQMRMFLEVVRYGSLSEAARQHQLTQPAVTRKMQRLEKELGMELFERGEGHQIKLTAQGQDFLDFAVKVLADYSQLQEHWQLVPSDVSQTHEM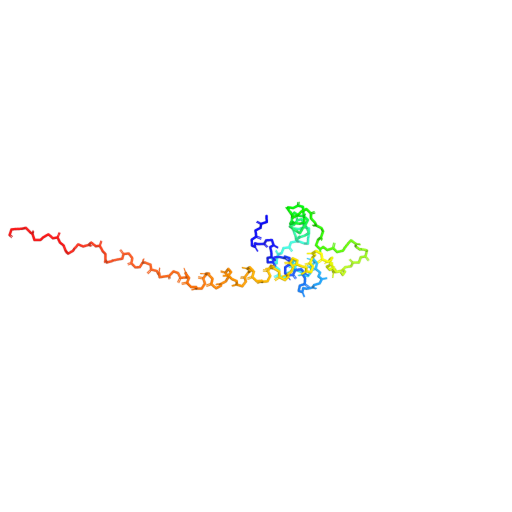SSLDE

pLDDT: mean 86.43, std 17.49, range [46.19, 98.31]

Nearest PDB structures (foldseek):
  5z4y-assembly1_B  TM=9.094E-01  e=4.297E-06  unclassified
  9f14-assembly1_A  TM=8.457E-01  e=5.578E-06  Klebsiella aerogenes
  4pzj-assembly1_A-2  TM=9.100E-01  e=6.659E-05  Eggerthella lenta DSM 2243
  2esn-assembly1_C  TM=7.779E-01  e=6.238E-05  Pseudomonas aeruginosa
  2esn-assembly1_D  TM=7.495E-01  e=1.555E-04  Pseudomonas aeruginosa